Protein AF-A0A8S1BAS3-F1 (afdb_monomer_lite)

Organism: Arctia plantaginis (NCBI:txid874455)

Structure (mmCIF, N/CA/C/O backbone):
data_AF-A0A8S1BAS3-F1
#
_entry.id   AF-A0A8S1BAS3-F1
#
loop_
_atom_site.group_PDB
_atom_site.id
_atom_site.type_symbol
_atom_site.label_atom_id
_atom_site.label_alt_id
_atom_site.label_comp_id
_atom_site.label_asym_id
_atom_site.label_entity_id
_atom_site.label_seq_id
_atom_site.pdbx_PDB_ins_code
_atom_site.Cartn_x
_atom_site.Cartn_y
_atom_site.Cartn_z
_atom_site.occupancy
_atom_site.B_iso_or_equiv
_atom_site.auth_seq_id
_atom_site.auth_comp_id
_atom_site.auth_asym_id
_atom_site.auth_atom_id
_atom_site.pdbx_PDB_model_num
ATOM 1 N N . MET A 1 1 ? -12.031 7.663 -24.415 1.00 79.69 1 MET A N 1
ATOM 2 C CA . MET A 1 1 ? -10.592 7.772 -24.097 1.00 79.69 1 MET A CA 1
ATOM 3 C C . MET A 1 1 ? -9.984 8.842 -24.984 1.00 79.69 1 MET A C 1
ATOM 5 O O . MET A 1 1 ? -10.369 8.926 -26.148 1.00 79.69 1 MET A O 1
ATOM 9 N N . GLU A 1 2 ? -9.081 9.656 -24.447 1.00 88.62 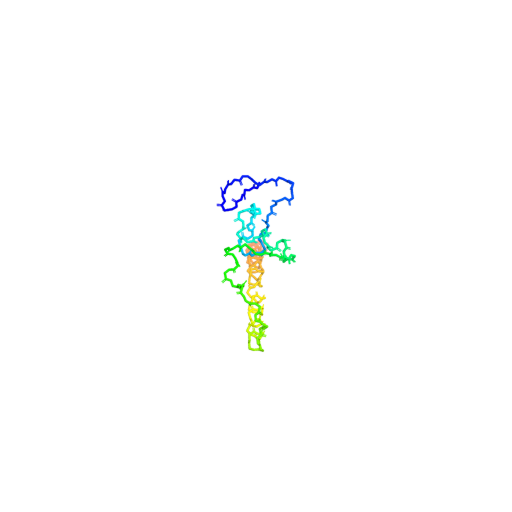2 GLU A N 1
ATOM 10 C CA . GLU A 1 2 ? -8.451 10.780 -25.150 1.00 88.62 2 GLU A CA 1
ATOM 11 C C . GLU A 1 2 ? -6.942 10.582 -25.234 1.00 88.62 2 GLU A C 1
ATOM 13 O O . GLU A 1 2 ? -6.332 9.993 -24.343 1.00 88.62 2 GLU A O 1
ATOM 18 N N . CYS A 1 3 ? -6.335 11.069 -26.315 1.00 90.19 3 CYS A N 1
ATOM 19 C CA . CYS A 1 3 ? -4.892 11.048 -26.463 1.00 90.19 3 CYS A CA 1
ATOM 20 C C . CYS A 1 3 ? -4.259 12.050 -25.499 1.00 90.19 3 CYS A C 1
ATOM 22 O O . CYS A 1 3 ? -4.535 13.246 -25.578 1.00 90.19 3 CYS A O 1
ATOM 24 N N . GLN A 1 4 ? -3.331 11.601 -24.656 1.00 88.94 4 GLN A N 1
ATOM 25 C CA . GLN A 1 4 ? -2.682 12.495 -23.697 1.00 88.94 4 GLN A CA 1
ATOM 26 C C . GLN A 1 4 ? -1.833 13.600 -24.349 1.00 88.94 4 GLN A C 1
ATOM 28 O O . GLN A 1 4 ? -1.701 14.663 -23.743 1.00 88.94 4 GLN A O 1
ATOM 33 N N . LYS A 1 5 ? -1.334 13.393 -25.580 1.00 88.31 5 LYS A N 1
ATOM 34 C CA . LYS A 1 5 ? -0.533 14.378 -26.330 1.00 88.31 5 LYS A CA 1
ATOM 35 C C . LYS A 1 5 ? -1.377 15.450 -27.020 1.00 88.31 5 LYS A C 1
ATOM 37 O O . LYS A 1 5 ? -1.127 16.630 -26.829 1.00 88.31 5 LYS A O 1
ATOM 42 N N . CYS A 1 6 ? -2.351 15.055 -27.843 1.00 90.69 6 CYS A N 1
ATOM 43 C CA . CYS A 1 6 ? -3.125 16.003 -28.658 1.00 90.69 6 CYS A CA 1
ATOM 44 C C . CYS A 1 6 ? -4.525 16.315 -28.109 1.00 90.69 6 CYS A C 1
ATOM 46 O O . CYS A 1 6 ? -5.244 17.099 -28.720 1.00 90.69 6 CYS A O 1
ATOM 48 N N . LYS A 1 7 ? -4.929 15.676 -27.001 1.00 91.00 7 LYS A N 1
ATOM 49 C CA . LYS A 1 7 ? -6.244 15.812 -26.345 1.00 91.00 7 LYS A CA 1
ATOM 50 C C . LYS A 1 7 ? -7.454 15.479 -27.235 1.00 91.00 7 LYS A C 1
ATOM 52 O O . LYS A 1 7 ? -8.587 15.757 -26.872 1.00 91.00 7 LYS A O 1
ATOM 57 N N . LYS A 1 8 ? -7.240 14.840 -28.393 1.00 89.75 8 LYS A N 1
ATOM 58 C CA . LYS A 1 8 ? -8.314 14.358 -29.282 1.00 89.75 8 LYS A CA 1
ATOM 59 C C . LYS A 1 8 ? -8.755 12.944 -28.905 1.00 89.75 8 LYS A C 1
ATOM 61 O O . LYS A 1 8 ? -7.969 12.153 -28.378 1.00 89.75 8 LYS A O 1
ATOM 66 N N . THR A 1 9 ? -9.995 12.596 -29.236 1.00 88.75 9 THR A N 1
ATOM 67 C CA . THR A 1 9 ? -10.582 11.277 -28.964 1.00 88.75 9 THR A CA 1
ATOM 68 C C . THR A 1 9 ? -9.802 10.141 -29.643 1.00 88.75 9 THR A C 1
ATOM 70 O O . THR A 1 9 ? -9.408 10.232 -30.809 1.00 88.75 9 THR A O 1
ATOM 73 N N . LEU A 1 10 ? -9.581 9.047 -28.912 1.00 85.94 10 LEU A N 1
ATOM 74 C CA . LEU A 1 10 ? -8.984 7.812 -29.424 1.00 85.94 10 LEU A CA 1
ATOM 75 C C . LEU A 1 10 ? -10.057 6.916 -30.055 1.00 85.94 10 LEU A C 1
ATOM 77 O O . LEU A 1 10 ? -11.170 6.800 -29.538 1.00 85.94 10 LEU A O 1
ATOM 81 N N . SER A 1 11 ? -9.709 6.245 -31.156 1.00 80.38 11 SER A N 1
ATOM 82 C CA . SER A 1 11 ? -10.595 5.270 -31.798 1.00 80.38 11 SER A CA 1
ATOM 83 C C . SER A 1 11 ? -10.860 4.076 -30.874 1.00 80.38 11 SER A C 1
ATOM 85 O O . SER A 1 11 ? -9.933 3.532 -30.269 1.00 80.38 11 SER A O 1
ATOM 87 N N . LYS A 1 12 ? -12.125 3.637 -30.799 1.00 66.44 12 LYS A N 1
ATOM 88 C CA . LYS A 1 12 ? -12.556 2.479 -29.992 1.00 66.44 12 LYS A CA 1
ATOM 89 C C . LYS A 1 12 ? -12.026 1.137 -30.525 1.00 66.44 12 LYS A C 1
ATOM 91 O O . LYS A 1 12 ? -11.980 0.171 -29.774 1.00 66.44 12 LYS A O 1
ATOM 96 N N . LYS A 1 13 ? -11.613 1.060 -31.797 1.00 60.72 13 LYS A N 1
ATOM 97 C CA . LYS A 1 13 ? -11.099 -0.167 -32.432 1.00 60.72 13 LYS A CA 1
ATOM 98 C C . LYS A 1 13 ? -9.563 -0.189 -32.427 1.00 60.72 13 LYS A C 1
ATOM 100 O O . LYS A 1 13 ? -8.949 0.240 -33.394 1.00 60.72 13 LYS A O 1
ATOM 105 N N . GLY A 1 14 ? -8.955 -0.653 -31.331 1.00 61.38 14 GLY A N 1
ATOM 106 C CA . GLY A 1 14 ? -7.606 -1.262 -31.271 1.00 61.38 14 GLY A CA 1
ATOM 107 C C . GLY A 1 14 ? -6.365 -0.473 -31.738 1.00 61.38 14 GLY A C 1
ATOM 108 O O . GLY A 1 14 ? -5.256 -0.992 -31.664 1.00 61.38 14 GLY A O 1
ATOM 109 N N . SER A 1 15 ? -6.493 0.763 -32.217 1.00 72.38 15 SER A N 1
ATOM 110 C CA . SER A 1 15 ? -5.404 1.500 -32.876 1.00 72.38 15 SER A CA 1
ATOM 111 C C . SER A 1 15 ? -4.820 2.624 -32.010 1.00 72.38 15 SER A C 1
ATOM 113 O O . SER A 1 15 ? -4.550 3.721 -32.508 1.00 72.38 15 SER A O 1
ATOM 115 N N . HIS A 1 16 ? -4.668 2.398 -30.707 1.00 86.25 16 HIS A N 1
ATOM 116 C CA . HIS A 1 16 ? -4.021 3.343 -29.795 1.00 86.25 16 HIS A CA 1
ATOM 117 C C . HIS A 1 16 ? -2.838 2.677 -29.091 1.00 86.25 16 HIS A C 1
ATOM 119 O O . HIS A 1 16 ? -2.823 1.467 -28.889 1.00 86.25 16 HIS A O 1
ATOM 125 N N . PHE A 1 17 ? -1.816 3.475 -28.809 1.00 89.38 17 PHE A N 1
ATOM 126 C CA . PHE A 1 17 ? -0.635 3.075 -28.064 1.00 89.38 17 PHE A CA 1
ATOM 127 C C . PHE A 1 17 ? -0.890 3.302 -26.575 1.00 89.38 17 PHE A C 1
ATOM 129 O O . PHE A 1 17 ? -1.360 4.377 -26.198 1.00 89.38 17 PHE A O 1
ATOM 136 N N . MET A 1 18 ? -0.576 2.304 -25.754 1.00 89.38 18 MET A N 1
ATOM 137 C CA . MET A 1 18 ? -0.679 2.375 -24.299 1.00 89.38 18 MET A CA 1
ATOM 138 C C . MET A 1 18 ? 0.728 2.329 -23.718 1.00 89.38 18 MET A C 1
ATOM 140 O O . MET A 1 18 ? 1.421 1.326 -23.868 1.00 89.38 18 MET A O 1
ATOM 144 N N . CYS A 1 19 ? 1.146 3.415 -23.073 1.00 89.06 19 CYS A N 1
ATOM 145 C CA . CYS A 1 19 ? 2.424 3.457 -22.376 1.00 89.06 19 CYS A CA 1
ATOM 146 C C . CYS A 1 19 ? 2.350 2.586 -21.118 1.00 89.06 19 CYS A C 1
ATOM 148 O O . CYS A 1 19 ? 1.433 2.754 -20.318 1.00 89.06 19 CYS A O 1
ATOM 150 N N . GLN A 1 20 ? 3.324 1.700 -20.921 1.00 86.00 20 GLN A N 1
ATOM 151 C CA . GLN A 1 20 ? 3.461 0.892 -19.701 1.00 86.00 20 GLN A CA 1
ATOM 152 C C . GLN A 1 20 ? 4.313 1.576 -18.617 1.00 86.00 20 GLN A C 1
ATOM 154 O O . GLN A 1 20 ? 4.543 1.008 -17.554 1.00 86.00 20 GLN A O 1
ATOM 159 N N . GLY A 1 21 ? 4.779 2.801 -18.876 1.00 82.81 21 GLY A N 1
ATOM 160 C CA . GLY A 1 21 ? 5.539 3.609 -17.924 1.00 82.81 21 GLY A CA 1
ATOM 161 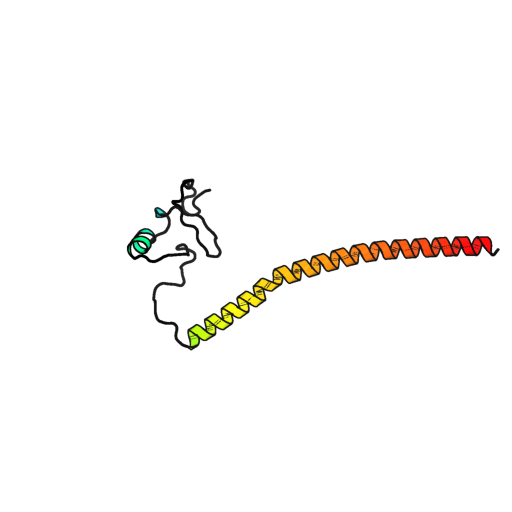C C . GLY A 1 21 ? 4.649 4.308 -16.895 1.00 82.81 21 GLY A C 1
ATOM 162 O O . GLY A 1 21 ? 3.429 4.143 -16.870 1.00 82.81 21 GLY A O 1
ATOM 163 N N . GLN A 1 22 ? 5.257 5.163 -16.072 1.00 80.94 22 GLN A N 1
ATOM 164 C CA . GLN A 1 22 ? 4.573 5.858 -14.972 1.00 80.94 22 GLN A CA 1
ATOM 165 C C . GLN A 1 22 ? 3.385 6.722 -15.426 1.00 80.94 22 GLN A C 1
ATOM 167 O O . GLN A 1 22 ? 2.432 6.893 -14.671 1.00 80.94 22 GLN A O 1
ATOM 172 N N . CYS A 1 23 ? 3.398 7.238 -16.662 1.00 84.81 23 CYS A N 1
ATOM 173 C CA . CYS A 1 23 ? 2.282 8.041 -17.167 1.00 84.81 23 CYS A CA 1
ATOM 174 C C . CYS A 1 23 ? 1.030 7.218 -17.511 1.00 84.81 23 CYS A C 1
ATOM 176 O O . CYS A 1 23 ? -0.042 7.808 -17.655 1.00 84.81 23 CYS A O 1
ATOM 178 N N . GLN A 1 24 ? 1.173 5.894 -17.705 1.00 86.69 24 GLN A N 1
ATOM 179 C CA . GLN A 1 24 ? 0.128 4.960 -18.161 1.00 86.69 24 GLN A CA 1
ATOM 180 C C . GLN A 1 24 ? -0.745 5.506 -19.309 1.00 86.69 24 GLN A C 1
ATOM 182 O O . GLN A 1 24 ? -1.936 5.216 -19.435 1.00 86.69 24 GLN A O 1
ATOM 187 N N . GLY A 1 25 ? -0.153 6.377 -20.130 1.00 88.56 25 GLY A N 1
ATOM 188 C CA . GLY A 1 25 ? -0.884 7.233 -21.044 1.00 88.56 25 GLY A CA 1
ATOM 189 C C . GLY A 1 25 ? -1.367 6.508 -22.291 1.00 88.56 25 GLY A C 1
ATOM 190 O O . GLY A 1 25 ? -0.668 5.660 -22.848 1.00 88.56 25 GLY A O 1
ATOM 191 N N . ALA A 1 26 ? -2.541 6.912 -22.773 1.00 91.06 26 ALA A N 1
ATOM 192 C CA . ALA A 1 26 ? -3.091 6.471 -24.047 1.00 91.06 26 ALA A CA 1
ATOM 193 C C . ALA A 1 26 ? -2.798 7.509 -25.144 1.00 91.06 26 ALA A C 1
ATOM 195 O O . ALA A 1 26 ? -3.052 8.707 -24.976 1.00 91.06 26 ALA A O 1
ATOM 196 N N . PHE A 1 27 ? -2.280 7.063 -26.289 1.00 91.31 27 PHE A N 1
ATOM 197 C CA . PHE A 1 27 ? -1.851 7.932 -27.387 1.00 91.31 27 PHE A CA 1
ATOM 198 C C . PHE A 1 27 ? -2.323 7.414 -28.747 1.00 91.31 27 PHE A C 1
ATOM 200 O O . PHE A 1 27 ? -2.444 6.208 -28.962 1.00 91.31 27 PHE A O 1
ATOM 207 N N . HIS A 1 28 ? -2.557 8.305 -29.717 1.00 90.50 28 HIS A N 1
ATOM 208 C CA . HIS A 1 28 ? -2.618 7.857 -31.112 1.00 90.50 28 HIS A CA 1
ATOM 209 C C . HIS A 1 28 ? -1.244 7.325 -31.513 1.00 90.50 28 HIS A C 1
ATOM 211 O O . HIS A 1 28 ? -0.227 7.885 -31.105 1.00 90.50 28 HIS A O 1
ATOM 217 N N . ARG A 1 29 ? -1.193 6.299 -32.366 1.00 88.06 29 ARG A N 1
ATOM 218 C CA . ARG A 1 29 ? 0.095 5.774 -32.850 1.00 88.06 29 ARG A CA 1
ATOM 219 C C . ARG A 1 29 ? 0.934 6.846 -33.555 1.00 88.06 29 ARG A C 1
ATOM 221 O O . ARG A 1 29 ? 2.136 6.909 -33.355 1.00 88.06 29 ARG A O 1
ATOM 228 N N . SER A 1 30 ? 0.285 7.747 -34.294 1.00 86.81 30 SER A N 1
ATOM 229 C CA . SER A 1 30 ? 0.919 8.911 -34.930 1.00 86.81 30 SER A CA 1
ATOM 230 C C . SER A 1 30 ? 1.372 9.993 -33.944 1.00 86.81 30 SER A C 1
ATOM 232 O O . SER A 1 30 ? 2.195 10.837 -34.285 1.00 86.81 30 SER A O 1
ATOM 234 N N . CYS A 1 31 ? 0.840 9.998 -32.720 1.00 88.94 31 CYS A N 1
ATOM 235 C CA . CYS A 1 31 ? 1.249 10.937 -31.683 1.00 88.94 31 CYS A CA 1
ATOM 236 C C . CYS A 1 31 ? 2.545 10.505 -30.981 1.00 88.94 31 CYS A C 1
ATOM 238 O O . CYS A 1 31 ? 3.193 11.357 -30.372 1.00 88.94 31 CYS A O 1
ATOM 240 N N . VAL A 1 32 ? 2.953 9.241 -31.095 1.00 87.69 32 VAL A N 1
ATOM 241 C CA . VAL A 1 32 ? 4.208 8.716 -30.538 1.00 87.69 32 VAL A CA 1
ATOM 242 C C . VAL A 1 32 ? 5.281 8.788 -31.625 1.00 87.69 32 VAL A C 1
ATOM 244 O O . VAL A 1 32 ? 5.156 8.169 -32.682 1.00 87.69 32 VAL A O 1
ATOM 247 N N . ARG A 1 33 ? 6.316 9.609 -31.416 1.00 88.12 33 ARG A N 1
ATOM 248 C CA . ARG A 1 33 ? 7.352 9.855 -32.433 1.00 88.12 33 ARG A CA 1
ATOM 249 C C . ARG A 1 33 ? 8.249 8.623 -32.528 1.00 88.12 33 ARG A C 1
ATOM 251 O O . ARG A 1 33 ? 8.793 8.201 -31.519 1.00 88.12 33 ARG A O 1
ATOM 258 N N . GLY A 1 34 ? 8.429 8.087 -33.733 1.00 84.88 34 GLY A N 1
ATOM 259 C CA . GLY A 1 34 ? 9.259 6.901 -33.979 1.00 84.88 34 GLY A CA 1
ATOM 260 C C . GLY A 1 34 ? 8.485 5.581 -33.961 1.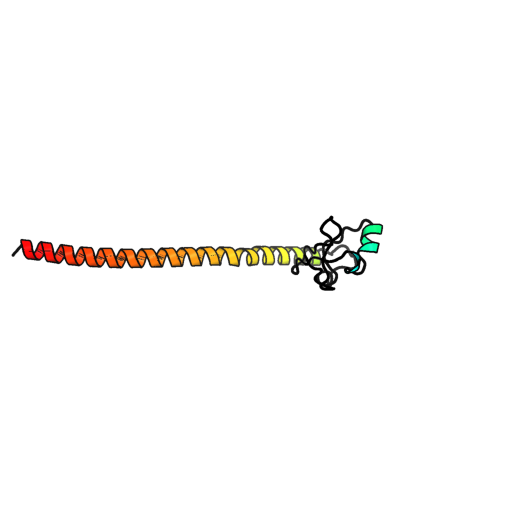00 84.88 34 GLY A C 1
ATOM 261 O O . GLY A 1 34 ? 8.894 4.655 -34.643 1.00 84.88 34 GLY A O 1
ATOM 262 N N . LEU A 1 35 ? 7.295 5.530 -33.346 1.00 86.12 35 LEU A N 1
ATOM 263 C CA . LEU A 1 35 ? 6.523 4.286 -33.197 1.00 86.12 35 LEU A CA 1
ATOM 264 C C . LEU A 1 35 ? 6.213 3.584 -34.528 1.00 86.12 35 LEU A C 1
ATOM 266 O O . LEU A 1 35 ? 6.210 2.364 -34.609 1.00 86.12 35 LEU A O 1
ATOM 270 N N . ALA A 1 36 ? 5.960 4.341 -35.597 1.00 84.88 36 ALA A N 1
ATOM 271 C CA . ALA A 1 36 ? 5.725 3.757 -36.917 1.00 84.88 36 ALA A CA 1
ATOM 272 C C . ALA A 1 36 ? 6.984 3.117 -37.533 1.00 84.88 36 ALA A C 1
ATOM 274 O O . ALA A 1 36 ? 6.853 2.199 -38.338 1.00 84.88 36 ALA A O 1
ATOM 275 N N . ALA A 1 37 ? 8.176 3.614 -37.194 1.00 85.50 37 ALA A N 1
ATOM 276 C CA . ALA A 1 37 ? 9.440 3.006 -37.595 1.00 85.50 37 ALA A CA 1
ATOM 277 C C . ALA A 1 37 ? 9.717 1.757 -36.749 1.00 85.50 37 ALA A C 1
ATOM 279 O O . ALA A 1 37 ? 10.021 0.718 -37.323 1.00 85.50 37 ALA A O 1
ATOM 280 N N . ASP A 1 38 ? 9.474 1.821 -35.437 1.00 84.06 38 ASP A N 1
ATOM 281 C CA . ASP A 1 38 ? 9.618 0.674 -34.527 1.00 84.06 38 ASP A CA 1
ATOM 282 C C . ASP A 1 38 ? 8.741 -0.499 -34.975 1.00 84.06 38 ASP A C 1
ATOM 284 O O . ASP A 1 38 ? 9.220 -1.611 -35.151 1.00 84.06 38 ASP A O 1
ATOM 288 N N . MET A 1 39 ? 7.473 -0.227 -35.301 1.00 82.12 39 MET A N 1
ATOM 289 C CA . MET A 1 39 ? 6.553 -1.237 -35.829 1.00 82.12 39 MET A CA 1
ATOM 290 C C . MET A 1 39 ? 6.999 -1.847 -37.167 1.00 82.12 39 MET A C 1
ATOM 292 O O . MET A 1 39 ? 6.629 -2.977 -37.468 1.00 82.12 39 MET A O 1
ATOM 296 N N . LYS A 1 40 ? 7.739 -1.104 -37.999 1.00 85.56 40 LYS A N 1
ATOM 297 C CA . LYS A 1 40 ? 8.301 -1.622 -39.259 1.00 85.56 40 LYS A CA 1
ATOM 298 C C . LYS A 1 40 ? 9.578 -2.427 -39.035 1.00 85.56 40 LYS A C 1
ATOM 300 O O . LYS A 1 40 ? 9.875 -3.300 -39.840 1.00 85.56 40 LYS A O 1
ATOM 305 N N . ALA A 1 41 ? 10.314 -2.114 -37.974 1.00 84.06 41 ALA A N 1
ATOM 306 C CA . ALA A 1 41 ? 11.520 -2.812 -37.548 1.00 84.06 41 ALA A CA 1
ATOM 307 C C . ALA A 1 41 ? 11.227 -3.992 -36.598 1.00 84.06 41 ALA A C 1
ATOM 309 O O . ALA A 1 41 ? 12.160 -4.568 -36.055 1.00 84.06 41 ALA A O 1
ATOM 310 N N . ASP A 1 42 ? 9.9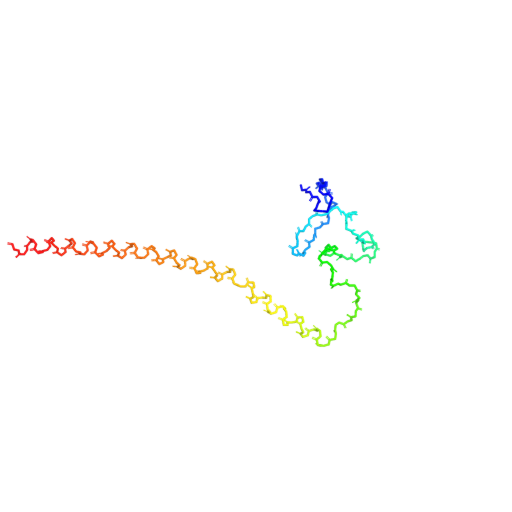48 -4.330 -36.387 1.00 80.50 42 ASP A N 1
ATOM 311 C CA . ASP A 1 42 ? 9.474 -5.341 -35.426 1.00 80.50 42 ASP A CA 1
ATOM 312 C C . ASP A 1 42 ? 9.928 -5.089 -33.971 1.00 80.50 42 ASP A C 1
ATOM 314 O O . ASP A 1 42 ? 10.018 -5.988 -33.138 1.00 80.50 42 ASP A O 1
ATOM 318 N N . ILE A 1 43 ? 10.194 -3.822 -33.642 1.00 81.06 43 ILE A N 1
ATOM 319 C CA . ILE A 1 43 ? 10.543 -3.371 -32.298 1.00 81.06 43 ILE A CA 1
ATOM 320 C C . ILE A 1 43 ? 9.247 -3.083 -31.543 1.00 81.06 43 ILE A C 1
ATOM 322 O O . ILE A 1 43 ? 8.502 -2.145 -31.849 1.00 81.06 43 ILE A O 1
ATOM 326 N N . ASN A 1 44 ? 8.977 -3.880 -30.511 1.00 80.88 44 ASN A N 1
ATOM 327 C CA . ASN A 1 44 ? 7.800 -3.698 -29.673 1.00 80.88 44 ASN A CA 1
ATOM 328 C C . ASN A 1 44 ? 8.063 -2.658 -28.573 1.00 80.88 44 ASN A C 1
ATOM 330 O O . ASN A 1 44 ? 8.367 -2.989 -27.427 1.00 80.88 44 ASN A O 1
ATOM 334 N N . ARG A 1 45 ? 7.953 -1.377 -28.935 1.00 84.56 45 ARG A N 1
ATOM 335 C CA . ARG A 1 45 ? 8.043 -0.255 -27.994 1.00 84.56 45 ARG A CA 1
ATOM 336 C C . ARG A 1 45 ? 6.917 -0.338 -26.956 1.00 84.56 45 ARG A C 1
ATOM 338 O O . ARG A 1 45 ? 5.745 -0.399 -27.315 1.00 84.56 45 ARG A O 1
ATOM 345 N N . ILE A 1 46 ? 7.268 -0.287 -25.671 1.00 86.94 46 ILE A N 1
ATOM 346 C CA . ILE A 1 46 ? 6.313 -0.347 -24.544 1.00 86.94 46 ILE A CA 1
ATOM 347 C C . ILE A 1 46 ? 6.174 0.984 -23.785 1.00 86.94 46 ILE A C 1
ATOM 349 O O . ILE A 1 46 ? 5.214 1.176 -23.035 1.00 86.94 46 ILE A O 1
ATOM 353 N N . TYR A 1 47 ? 7.078 1.938 -24.019 1.00 88.62 47 TYR A N 1
ATOM 354 C CA . TYR A 1 47 ? 7.090 3.253 -23.374 1.00 88.62 47 TYR A CA 1
ATOM 355 C C . TYR A 1 47 ? 6.847 4.379 -24.392 1.00 88.62 47 TYR A C 1
ATOM 357 O O . TYR A 1 47 ? 7.177 4.258 -25.569 1.00 88.62 47 TYR A O 1
ATOM 365 N N . CYS A 1 48 ? 6.198 5.470 -23.970 1.00 87.00 48 CYS A N 1
ATOM 366 C CA . CYS A 1 48 ? 6.029 6.654 -24.817 1.00 87.00 48 CYS A CA 1
ATOM 367 C C . CYS A 1 48 ? 7.291 7.519 -24.786 1.00 87.00 48 CYS A C 1
ATOM 369 O O . CYS A 1 48 ? 8.066 7.427 -23.847 1.00 87.00 48 CYS A O 1
ATOM 371 N N . ASN A 1 49 ? 7.426 8.456 -25.725 1.00 83.56 49 ASN A N 1
ATOM 372 C CA . ASN A 1 49 ? 8.584 9.355 -25.809 1.00 83.56 49 ASN A CA 1
ATOM 373 C C . ASN A 1 49 ? 8.918 10.124 -24.517 1.00 83.56 49 ASN A C 1
ATOM 375 O O . ASN A 1 49 ? 10.056 10.522 -24.343 1.00 83.56 49 ASN A O 1
ATOM 379 N N . ASN A 1 50 ? 7.937 10.364 -23.642 1.00 81.38 50 ASN A N 1
ATOM 380 C CA . ASN A 1 50 ? 8.151 11.054 -22.365 1.00 81.38 50 ASN A CA 1
ATOM 381 C C . ASN A 1 50 ? 8.546 10.099 -21.224 1.00 81.38 50 ASN A C 1
ATOM 383 O O . ASN A 1 50 ? 8.931 10.544 -20.154 1.00 81.38 50 ASN A O 1
ATOM 387 N N . CYS A 1 51 ? 8.360 8.794 -21.414 1.00 78.50 51 CYS A N 1
ATOM 388 C CA . CYS A 1 51 ? 8.825 7.744 -20.508 1.00 78.50 51 CYS A CA 1
ATOM 389 C C . CYS A 1 51 ? 10.040 6.995 -21.076 1.00 78.50 51 CYS A C 1
ATOM 391 O O . CYS A 1 51 ? 10.511 6.063 -20.443 1.00 78.50 51 CYS A O 1
ATOM 393 N N . GLU A 1 52 ? 10.493 7.363 -22.274 1.00 68.25 52 GLU A N 1
ATOM 394 C CA . GLU A 1 52 ? 11.589 6.734 -23.014 1.00 68.25 52 GLU A CA 1
ATOM 395 C C . GLU A 1 52 ? 12.906 7.497 -22.936 1.00 68.25 52 GLU A C 1
ATOM 397 O O . GLU A 1 52 ? 13.855 7.115 -23.612 1.00 68.25 52 GLU A O 1
ATOM 402 N N . GLU A 1 53 ? 12.999 8.563 -22.142 1.00 52.38 53 GLU A N 1
ATOM 403 C CA . GLU A 1 53 ? 14.228 9.365 -22.031 1.00 52.38 53 GLU A CA 1
ATOM 404 C C . GLU A 1 53 ? 15.430 8.615 -21.403 1.00 52.38 53 GLU A C 1
ATOM 406 O O . GLU A 1 53 ? 16.432 9.237 -21.081 1.00 52.38 53 GLU A O 1
ATOM 411 N N . GLU A 1 54 ? 15.386 7.281 -21.313 1.00 45.75 54 GLU A N 1
ATOM 412 C CA . GLU A 1 54 ? 16.479 6.411 -20.851 1.00 45.75 54 GLU A CA 1
ATOM 413 C C . GLU A 1 54 ? 16.675 5.162 -21.739 1.00 45.75 54 GLU A C 1
ATOM 415 O O . GLU A 1 54 ? 16.837 4.054 -21.234 1.00 45.75 54 GLU A O 1
ATOM 420 N N . GLY A 1 55 ? 16.622 5.263 -23.071 1.00 47.16 55 GLY A N 1
ATOM 421 C CA . GLY A 1 55 ? 16.858 4.048 -23.862 1.00 47.16 55 GLY A CA 1
ATOM 422 C C . GLY A 1 55 ? 16.979 4.219 -25.361 1.00 47.16 55 GLY A C 1
ATOM 423 O O . GLY A 1 55 ? 16.086 3.816 -26.106 1.00 47.16 55 GLY A O 1
ATOM 424 N N . SER A 1 56 ? 18.112 4.738 -25.823 1.00 47.81 56 SER A N 1
ATOM 425 C CA . SER A 1 56 ? 18.562 4.441 -27.181 1.00 47.81 56 SER A CA 1
ATOM 426 C C . SER A 1 56 ? 20.082 4.416 -27.261 1.00 47.81 56 SER A C 1
ATOM 428 O O . SER A 1 56 ? 20.680 5.372 -27.730 1.00 47.81 56 SER A O 1
ATOM 430 N N . GLU A 1 57 ? 20.663 3.313 -26.804 1.00 43.69 57 GLU A N 1
ATOM 431 C CA . GLU A 1 57 ? 21.820 2.632 -27.392 1.00 43.69 57 GLU A CA 1
ATOM 432 C C . GLU A 1 57 ? 21.881 1.261 -26.708 1.00 43.69 57 GLU A C 1
ATOM 434 O O . GLU A 1 57 ? 21.919 1.168 -25.486 1.00 43.69 57 GLU A O 1
ATOM 439 N N . VAL A 1 58 ? 21.740 0.181 -27.482 1.00 48.75 58 VAL A N 1
ATOM 440 C CA . VAL A 1 58 ? 21.926 -1.178 -26.958 1.00 48.75 58 VAL A CA 1
ATOM 441 C C . VAL A 1 58 ? 23.432 -1.400 -26.884 1.00 48.75 58 VAL A C 1
ATOM 443 O O . VAL A 1 58 ? 24.015 -2.015 -27.773 1.00 48.75 58 VAL A O 1
ATOM 446 N N . GLU A 1 59 ? 24.062 -0.832 -25.863 1.00 52.94 59 GLU A N 1
ATOM 447 C CA . GLU A 1 59 ? 25.274 -1.411 -25.299 1.00 52.94 59 GLU A CA 1
ATOM 448 C C . GLU A 1 59 ? 24.803 -2.510 -24.341 1.00 52.94 59 GLU A C 1
ATOM 450 O O . GLU A 1 59 ? 23.843 -2.322 -23.588 1.00 52.94 59 GLU A O 1
ATOM 455 N N . GLU A 1 60 ? 25.370 -3.715 -24.444 1.00 57.81 60 GLU A N 1
ATOM 456 C CA . GLU A 1 60 ? 25.105 -4.726 -23.422 1.00 57.81 60 GLU A CA 1
ATOM 457 C C . GLU A 1 60 ? 25.545 -4.136 -22.076 1.00 57.81 60 GLU A C 1
ATOM 459 O O . GLU A 1 60 ? 26.701 -3.720 -21.977 1.00 57.81 60 GLU A O 1
ATOM 464 N N . PRO A 1 61 ? 24.654 -4.064 -21.069 1.00 53.72 61 PRO A N 1
ATOM 465 C CA . PRO A 1 61 ? 25.003 -3.465 -19.794 1.00 53.72 61 PRO A CA 1
ATOM 466 C C . PRO A 1 61 ? 26.157 -4.263 -19.201 1.00 53.72 61 PRO A C 1
ATOM 468 O O . PRO A 1 61 ? 26.053 -5.495 -19.071 1.00 53.72 61 PRO A O 1
ATOM 471 N N . ASP A 1 62 ? 27.245 -3.569 -18.871 1.00 71.88 62 ASP A N 1
ATOM 472 C CA . ASP A 1 62 ? 28.391 -4.200 -18.231 1.00 71.88 62 ASP A CA 1
ATOM 473 C C . ASP A 1 62 ? 27.993 -4.782 -16.856 1.00 71.88 62 ASP A C 1
ATOM 475 O O . ASP A 1 62 ? 26.870 -4.605 -16.360 1.00 71.88 62 ASP A O 1
ATOM 479 N N . GLU A 1 63 ? 28.889 -5.552 -16.241 1.00 74.25 63 GLU A N 1
ATOM 480 C CA . GLU A 1 63 ? 28.601 -6.221 -14.968 1.00 74.25 63 GLU A CA 1
ATOM 481 C C . GLU A 1 63 ? 28.215 -5.241 -13.838 1.00 74.25 63 GLU A C 1
ATOM 483 O O . GLU A 1 63 ? 27.365 -5.587 -13.009 1.00 74.25 63 GLU A O 1
ATOM 488 N N . GLU A 1 64 ? 28.755 -4.016 -13.834 1.00 81.06 64 GLU A N 1
ATOM 489 C CA . GLU A 1 64 ? 28.427 -2.963 -12.864 1.00 81.06 64 GLU A CA 1
ATOM 490 C C . GLU A 1 64 ? 27.025 -2.395 -13.119 1.00 81.06 64 GLU A C 1
ATOM 492 O O . GLU A 1 64 ? 26.237 -2.214 -12.183 1.00 81.06 64 GLU A O 1
ATOM 497 N N . GLU A 1 65 ? 26.650 -2.182 -14.382 1.00 79.38 65 GLU A N 1
ATOM 498 C CA . GLU A 1 65 ? 25.311 -1.706 -14.739 1.00 79.38 65 GLU A CA 1
ATOM 499 C C . GLU A 1 65 ? 24.228 -2.750 -14.409 1.00 79.38 65 GLU A C 1
ATOM 501 O O . GLU A 1 65 ? 23.153 -2.425 -13.888 1.00 79.38 65 GLU A O 1
ATOM 506 N N . GLN A 1 66 ? 24.524 -4.039 -14.601 1.00 80.00 66 GLN A N 1
ATOM 507 C CA . GLN A 1 66 ? 23.632 -5.121 -14.177 1.00 80.00 66 GLN A CA 1
ATOM 508 C C . GLN A 1 66 ? 23.473 -5.200 -12.654 1.00 80.00 66 GLN A C 1
ATOM 510 O O . GLN A 1 66 ? 22.384 -5.528 -12.163 1.00 80.00 66 GLN A O 1
ATOM 515 N N . GLU A 1 67 ? 24.531 -4.925 -11.891 1.00 87.19 67 GLU A N 1
ATOM 516 C CA . GLU A 1 67 ? 24.473 -4.866 -10.431 1.00 87.19 67 GLU A CA 1
ATOM 517 C C . GLU A 1 67 ? 23.633 -3.674 -9.953 1.00 87.19 67 GLU A C 1
ATOM 519 O O . GLU A 1 67 ? 22.730 -3.846 -9.124 1.00 87.19 67 GLU A O 1
ATOM 524 N N . LEU A 1 68 ? 23.822 -2.496 -10.552 1.00 88.62 68 LEU A N 1
ATOM 525 C CA . LEU A 1 68 ? 23.008 -1.310 -10.280 1.00 88.62 68 LEU A CA 1
ATOM 526 C C . LEU A 1 68 ? 21.523 -1.561 -10.574 1.00 88.62 68 LEU A C 1
ATOM 528 O O . LEU A 1 68 ? 20.663 -1.249 -9.744 1.00 88.62 68 LEU A O 1
ATOM 532 N N . LEU A 1 69 ? 21.196 -2.212 -11.693 1.00 86.38 69 LEU A N 1
ATOM 533 C CA . LEU A 1 69 ? 19.818 -2.581 -12.030 1.00 86.38 69 LEU A CA 1
ATOM 534 C C . LEU A 1 69 ? 19.197 -3.560 -11.022 1.00 86.38 69 LEU A C 1
ATOM 536 O O . LEU A 1 69 ? 17.998 -3.468 -10.731 1.00 86.38 69 LEU A O 1
ATOM 540 N N . LYS A 1 70 ? 19.978 -4.493 -10.461 1.00 86.38 70 LYS A N 1
ATOM 541 C CA . LYS A 1 70 ? 19.505 -5.384 -9.384 1.00 86.38 70 LYS A CA 1
ATOM 542 C C . LYS A 1 70 ? 19.202 -4.593 -8.114 1.00 86.38 70 LYS A C 1
ATOM 544 O O . LYS A 1 70 ? 18.124 -4.767 -7.544 1.00 86.38 70 LYS A O 1
ATOM 549 N N . ILE A 1 71 ? 20.091 -3.681 -7.719 1.00 92.38 71 ILE A N 1
ATOM 550 C CA . ILE A 1 71 ? 19.896 -2.814 -6.549 1.00 92.38 71 ILE A CA 1
ATOM 551 C C . ILE A 1 71 ? 18.634 -1.961 -6.720 1.00 92.38 71 ILE A C 1
ATOM 553 O O . ILE A 1 71 ? 17.805 -1.892 -5.811 1.00 92.38 71 ILE A O 1
ATOM 557 N N . LEU A 1 72 ? 18.434 -1.363 -7.896 1.00 91.56 72 LEU A N 1
ATOM 558 C CA . LEU A 1 72 ? 17.251 -0.553 -8.189 1.00 91.56 72 LEU A CA 1
ATOM 559 C C . LEU A 1 72 ? 15.957 -1.373 -8.130 1.00 91.56 72 LEU A C 1
ATOM 561 O O . LEU A 1 72 ? 14.977 -0.925 -7.528 1.00 91.56 72 LEU A O 1
ATOM 565 N N . LYS A 1 73 ? 15.951 -2.597 -8.673 1.00 89.25 73 LYS A N 1
ATOM 566 C CA . LYS A 1 73 ? 14.803 -3.515 -8.560 1.00 89.25 73 LYS A CA 1
ATOM 567 C C . LYS A 1 73 ? 14.498 -3.869 -7.109 1.00 89.25 73 LYS A C 1
ATOM 569 O O . LYS A 1 73 ? 13.329 -3.892 -6.717 1.00 89.25 73 LYS A O 1
ATOM 574 N N . ASP A 1 74 ? 15.524 -4.102 -6.300 1.00 92.38 74 ASP A N 1
ATOM 575 C CA . ASP A 1 74 ? 15.355 -4.403 -4.881 1.00 92.38 74 ASP A CA 1
ATOM 576 C C . ASP A 1 74 ? 14.822 -3.203 -4.093 1.00 92.38 74 ASP A C 1
ATOM 578 O O . ASP A 1 74 ? 13.926 -3.363 -3.256 1.00 92.38 74 ASP A O 1
ATOM 582 N N . ILE A 1 75 ? 15.304 -1.992 -4.386 1.00 93.69 75 ILE A N 1
ATOM 583 C CA . ILE A 1 75 ? 14.767 -0.749 -3.820 1.00 93.69 75 ILE A CA 1
ATOM 584 C C . ILE A 1 75 ? 13.299 -0.600 -4.211 1.00 93.69 75 ILE A C 1
ATOM 586 O O . ILE A 1 75 ? 12.450 -0.413 -3.338 1.00 93.69 75 ILE A O 1
ATOM 590 N N . GLN A 1 76 ? 12.971 -0.748 -5.495 1.00 89.19 76 GLN A N 1
ATOM 591 C CA . GLN A 1 76 ? 11.599 -0.636 -5.982 1.00 89.19 76 GLN A CA 1
ATOM 592 C C . GLN A 1 76 ? 10.679 -1.655 -5.301 1.00 89.19 76 GLN A C 1
ATOM 594 O O . GLN A 1 76 ? 9.591 -1.297 -4.846 1.00 89.19 76 GLN A O 1
ATOM 599 N N . LYS A 1 77 ? 11.125 -2.908 -5.156 1.00 89.00 77 LYS A N 1
ATOM 600 C CA . LYS A 1 77 ? 10.378 -3.957 -4.456 1.00 89.00 77 LYS A CA 1
ATOM 601 C C . LYS A 1 77 ? 10.119 -3.578 -2.998 1.00 89.00 77 LYS A C 1
ATOM 603 O O . LYS A 1 77 ? 8.980 -3.669 -2.541 1.00 89.00 77 LYS A O 1
ATOM 608 N N . LYS A 1 78 ? 11.133 -3.087 -2.279 1.00 92.62 78 LYS A N 1
ATOM 609 C CA . LYS A 1 78 ? 10.992 -2.638 -0.883 1.00 92.62 78 LYS A CA 1
ATOM 610 C C . LYS A 1 78 ? 10.047 -1.442 -0.766 1.00 92.62 78 LYS A C 1
ATOM 612 O O . LYS A 1 78 ? 9.123 -1.478 0.043 1.00 92.62 78 LYS A O 1
ATOM 617 N N . VAL A 1 79 ? 10.203 -0.425 -1.610 1.00 94.06 79 VAL A N 1
ATOM 618 C CA . VAL A 1 79 ? 9.351 0.776 -1.613 1.00 94.06 79 VAL A CA 1
ATOM 619 C C . VAL A 1 79 ? 7.901 0.428 -1.955 1.00 94.06 79 VAL A C 1
ATOM 621 O O . VAL A 1 79 ? 6.980 0.931 -1.312 1.00 94.06 79 VAL A O 1
ATOM 624 N N . SER A 1 80 ? 7.677 -0.503 -2.886 1.00 89.62 80 SER A N 1
ATOM 625 C CA . SER A 1 80 ? 6.331 -0.949 -3.272 1.00 89.62 80 SER A CA 1
ATOM 626 C C . SER A 1 80 ? 5.545 -1.613 -2.133 1.00 89.62 80 SER A C 1
ATOM 628 O O . SER A 1 80 ? 4.317 -1.665 -2.188 1.00 89.62 80 SER A O 1
ATOM 630 N N . SER A 1 81 ? 6.224 -2.070 -1.073 1.00 93.12 81 SER A N 1
ATOM 631 C CA . SER A 1 81 ? 5.576 -2.647 0.111 1.00 93.12 81 SER A CA 1
ATOM 632 C C . SER A 1 81 ? 5.020 -1.592 1.080 1.00 93.12 81 SER A C 1
ATOM 634 O O . SER A 1 81 ? 4.079 -1.877 1.824 1.00 93.12 81 SER A O 1
ATOM 636 N N . ILE A 1 82 ? 5.529 -0.353 1.037 1.00 94.75 82 ILE A N 1
ATOM 637 C CA . ILE A 1 82 ? 5.160 0.731 1.965 1.00 94.75 82 ILE A CA 1
ATOM 638 C C . ILE A 1 82 ? 3.647 1.025 1.959 1.00 94.75 82 ILE A C 1
ATOM 640 O O . ILE A 1 82 ? 3.061 1.103 3.043 1.00 94.75 82 ILE A O 1
ATOM 644 N N . PRO A 1 83 ? 2.955 1.134 0.804 1.00 94.69 83 PRO A N 1
ATOM 645 C CA . PRO A 1 83 ? 1.509 1.358 0.793 1.00 94.69 83 PRO A CA 1
ATOM 646 C C . PRO A 1 83 ? 0.715 0.232 1.467 1.00 94.69 83 PRO A C 1
ATOM 648 O O . PRO A 1 83 ? -0.308 0.495 2.096 1.00 94.69 83 PRO A O 1
ATOM 651 N N . SER A 1 84 ? 1.181 -1.017 1.356 1.00 93.25 84 SER A N 1
ATOM 652 C CA . SER A 1 84 ? 0.542 -2.159 2.020 1.00 93.25 84 SER A CA 1
ATOM 653 C C . SER A 1 84 ? 0.714 -2.084 3.534 1.00 93.25 84 SER A C 1
ATOM 655 O O . SER A 1 84 ? -0.243 -2.308 4.269 1.00 93.25 84 SER A O 1
ATOM 657 N N . ILE A 1 85 ? 1.914 -1.727 4.002 1.00 96.00 85 ILE A N 1
ATOM 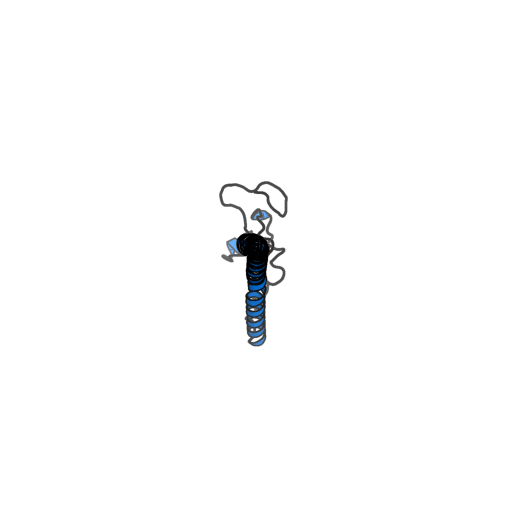658 C CA . ILE A 1 85 ? 2.192 -1.536 5.430 1.00 96.00 85 ILE A CA 1
ATOM 659 C C . ILE A 1 85 ? 1.306 -0.423 5.995 1.00 96.00 85 ILE A C 1
ATOM 661 O O . ILE A 1 85 ? 0.691 -0.604 7.042 1.00 96.00 85 ILE A O 1
ATOM 665 N N . ARG A 1 86 ? 1.161 0.693 5.271 1.00 96.69 86 ARG A N 1
ATOM 666 C CA . ARG A 1 86 ? 0.260 1.785 5.662 1.00 96.69 86 ARG A CA 1
ATOM 667 C C . ARG A 1 86 ? -1.185 1.307 5.838 1.00 96.69 86 ARG A C 1
ATOM 669 O O . ARG A 1 86 ? -1.781 1.588 6.868 1.00 96.69 86 ARG A O 1
ATOM 676 N N . LYS A 1 87 ? -1.719 0.521 4.896 1.00 95.62 87 LYS A N 1
ATOM 677 C CA . LYS A 1 87 ? -3.075 -0.049 5.019 1.00 95.62 87 LYS A CA 1
ATOM 678 C C . LYS A 1 87 ? -3.233 -0.931 6.260 1.00 95.62 87 LYS A C 1
ATOM 680 O O . LYS A 1 87 ? -4.279 -0.900 6.907 1.00 95.62 87 LYS A O 1
ATOM 685 N N . HIS A 1 88 ? -2.213 -1.721 6.598 1.00 97.25 88 HIS A N 1
ATOM 686 C CA . HIS A 1 88 ? -2.235 -2.523 7.822 1.00 97.25 88 HIS A CA 1
ATOM 687 C C . HIS A 1 88 ? -2.236 -1.640 9.075 1.00 97.25 88 HIS A C 1
ATOM 689 O O . HIS A 1 88 ? -2.998 -1.919 9.996 1.00 97.25 88 HIS A O 1
ATOM 695 N N . LEU A 1 89 ? -1.454 -0.557 9.097 1.00 97.94 89 LEU A N 1
ATOM 696 C CA . LEU A 1 89 ? -1.468 0.410 10.200 1.00 97.94 89 LEU A CA 1
ATOM 697 C C . LEU A 1 89 ? -2.839 1.076 10.358 1.00 97.94 89 LEU A C 1
ATOM 699 O O . LEU A 1 89 ? -3.355 1.123 11.472 1.00 97.94 89 LEU A O 1
ATOM 703 N N . ASP A 1 90 ? -3.466 1.495 9.256 1.00 97.44 90 ASP A N 1
ATOM 704 C CA . ASP A 1 90 ? -4.816 2.073 9.276 1.00 97.44 90 ASP A CA 1
ATOM 705 C C . ASP A 1 90 ? -5.839 1.074 9.859 1.00 97.44 90 ASP A C 1
ATOM 707 O O . ASP A 1 90 ? -6.695 1.433 10.668 1.00 97.44 90 ASP A O 1
ATOM 711 N N . THR A 1 91 ? -5.713 -0.209 9.504 1.00 97.88 91 THR A N 1
ATOM 712 C CA . THR A 1 91 ? -6.582 -1.286 10.014 1.00 97.88 91 THR A CA 1
ATOM 713 C C . THR A 1 91 ? -6.376 -1.528 11.513 1.00 97.88 91 THR A C 1
ATOM 715 O O . THR A 1 91 ? -7.342 -1.700 12.263 1.00 97.88 91 THR A O 1
ATOM 718 N N . ILE A 1 92 ? -5.120 -1.528 11.973 1.00 98.12 92 ILE A N 1
ATOM 719 C CA . ILE A 1 92 ? -4.781 -1.662 13.396 1.00 98.12 92 ILE A CA 1
ATOM 720 C C . ILE A 1 92 ? -5.346 -0.478 14.180 1.00 98.12 92 ILE A C 1
ATOM 722 O O . ILE A 1 92 ? -5.956 -0.680 15.226 1.00 98.12 92 ILE A O 1
ATOM 726 N N . GLN A 1 93 ? -5.202 0.742 13.661 1.00 98.12 93 GLN A N 1
ATOM 727 C CA . GLN A 1 93 ? -5.724 1.946 14.300 1.00 98.12 93 GLN A CA 1
ATOM 728 C C . GLN A 1 93 ? -7.248 1.888 14.462 1.00 98.12 93 GLN A C 1
ATOM 730 O O . GLN A 1 93 ? -7.761 2.166 15.544 1.00 98.12 93 GLN A O 1
ATOM 735 N N . GLN A 1 94 ? -7.974 1.473 13.420 1.00 97.62 94 GLN A N 1
ATOM 736 C CA . GLN A 1 94 ? -9.426 1.279 13.496 1.00 97.62 94 GLN A CA 1
ATOM 737 C C . GLN A 1 94 ? -9.805 0.216 14.532 1.00 97.62 94 GLN A C 1
ATOM 739 O O . GLN A 1 94 ? -10.706 0.428 15.341 1.00 97.62 94 GLN A O 1
ATOM 744 N N . SER A 1 95 ? -9.085 -0.908 14.544 1.00 97.88 95 SER A N 1
ATOM 745 C CA . SER A 1 95 ? -9.321 -1.989 15.507 1.00 97.88 95 SER A CA 1
ATOM 746 C C . SER A 1 95 ? -9.092 -1.526 16.949 1.00 97.88 95 SER A C 1
ATOM 748 O O . SER A 1 95 ? -9.873 -1.867 17.837 1.00 97.88 95 SER A O 1
ATOM 750 N N . LEU A 1 96 ? -8.053 -0.718 17.179 1.00 97.94 96 LEU A N 1
ATOM 751 C CA . LEU A 1 96 ? -7.736 -0.154 18.489 1.00 97.94 96 LEU A CA 1
ATOM 752 C C . LEU A 1 96 ? -8.814 0.831 18.957 1.00 97.94 96 LEU A C 1
ATOM 754 O O . LEU A 1 96 ? -9.210 0.773 20.115 1.00 97.94 96 LEU A O 1
ATOM 758 N N . SER A 1 97 ? -9.323 1.681 18.059 1.00 97.88 97 SER A N 1
ATOM 759 C CA . SER A 1 97 ? -10.429 2.599 18.365 1.00 97.88 97 SER A CA 1
ATOM 760 C C . SER A 1 97 ? -11.657 1.835 18.858 1.00 97.88 97 SER A C 1
ATOM 762 O O . SER A 1 97 ? -12.165 2.117 19.935 1.00 97.88 97 SER A O 1
ATOM 764 N N . VAL A 1 98 ? -12.075 0.799 18.123 1.00 97.69 98 VAL A N 1
ATOM 765 C CA . VAL A 1 98 ? -13.232 -0.030 18.503 1.00 97.69 98 VAL A CA 1
ATOM 766 C C . VAL A 1 98 ? -13.001 -0.745 19.836 1.00 97.69 98 VAL A C 1
ATOM 768 O O . VAL A 1 98 ? -13.932 -0.918 20.621 1.00 97.69 98 VAL A O 1
ATOM 771 N N . LEU A 1 99 ? -11.773 -1.201 20.098 1.00 97.88 99 LEU A N 1
ATOM 772 C CA . LEU A 1 99 ? -11.442 -1.850 21.363 1.00 97.88 99 LEU A CA 1
ATOM 773 C C . LEU A 1 99 ? -11.478 -0.864 22.537 1.00 97.88 99 LEU A C 1
ATOM 775 O O . LEU A 1 99 ? -11.951 -1.240 23.606 1.00 97.88 99 LEU A O 1
ATOM 779 N N . SER A 1 100 ? -11.027 0.376 22.328 1.00 97.81 100 SER A N 1
ATOM 780 C CA . SER A 1 100 ? -11.122 1.455 23.316 1.00 97.81 100 SER A CA 1
ATOM 781 C C . SER A 1 100 ? -12.579 1.735 23.678 1.00 97.81 100 SER A C 1
ATOM 783 O O . SER A 1 100 ? -12.928 1.690 24.853 1.00 97.81 100 SER A O 1
ATOM 785 N N . ASP A 1 101 ? -13.449 1.892 22.678 1.00 97.19 101 ASP A N 1
ATOM 786 C CA . ASP A 1 101 ? -14.877 2.143 22.909 1.00 97.19 101 ASP A CA 1
ATOM 787 C C . ASP A 1 101 ? -15.524 1.001 23.714 1.00 97.19 101 ASP A C 1
ATOM 789 O O . ASP A 1 101 ? -16.299 1.224 24.643 1.00 97.19 101 ASP A O 1
ATOM 793 N N . LYS A 1 102 ? -15.179 -0.255 23.392 1.00 97.50 102 LYS A N 1
ATOM 794 C CA . LYS A 1 102 ? -15.661 -1.428 24.142 1.00 97.50 102 LYS A CA 1
ATOM 795 C C . LYS A 1 102 ? -15.140 -1.467 25.573 1.00 97.50 102 LYS A C 1
ATOM 797 O O . LYS A 1 102 ? -15.859 -1.919 26.462 1.00 97.50 102 LYS A O 1
ATOM 802 N N . TYR A 1 103 ? -13.897 -1.052 25.789 1.00 98.06 103 TYR A N 1
ATOM 803 C CA . TYR A 1 103 ? -13.313 -0.992 27.120 1.00 98.06 103 TYR A CA 1
ATOM 804 C C . TYR A 1 103 ? -14.067 0.013 27.997 1.00 98.06 103 TYR A C 1
ATOM 806 O O . TYR A 1 103 ? -14.461 -0.340 29.106 1.00 98.06 103 TYR A O 1
ATOM 814 N N . ASP A 1 104 ? -14.361 1.203 27.473 1.00 97.62 104 ASP A N 1
ATOM 815 C CA . ASP A 1 104 ? -15.104 2.235 28.203 1.00 97.62 104 ASP A CA 1
ATOM 816 C C . ASP A 1 104 ? -16.514 1.761 28.592 1.00 97.62 104 ASP A C 1
ATOM 818 O O . ASP A 1 104 ? -16.960 1.973 29.724 1.00 97.62 104 ASP A O 1
ATOM 822 N N . VAL A 1 105 ? -17.194 1.036 27.694 1.00 97.69 105 VAL A N 1
ATOM 823 C CA . VAL A 1 105 ? -18.491 0.405 27.994 1.00 97.69 105 VAL A CA 1
ATOM 824 C C . VAL A 1 105 ? -18.368 -0.597 29.142 1.00 97.69 105 VAL A C 1
ATOM 826 O O . VAL A 1 105 ? -19.132 -0.518 30.103 1.00 97.69 105 VAL A O 1
ATOM 829 N N . LEU A 1 106 ? -17.394 -1.509 29.085 1.00 97.88 106 LEU A N 1
ATOM 830 C CA . LEU A 1 106 ? -17.199 -2.525 30.126 1.00 97.88 106 LEU A CA 1
ATOM 831 C C . LEU A 1 106 ? -16.854 -1.912 31.487 1.00 97.88 106 LEU A C 1
ATOM 833 O O . LEU A 1 106 ? -17.305 -2.417 32.516 1.00 97.88 106 LEU A O 1
ATOM 837 N N . VAL A 1 107 ? -16.071 -0.831 31.510 1.00 98.06 107 VAL A N 1
ATOM 838 C CA . VAL A 1 107 ? -15.771 -0.092 32.744 1.00 98.06 107 VAL A CA 1
ATOM 839 C C . VAL A 1 107 ? -17.054 0.492 33.332 1.00 98.06 107 VAL A C 1
ATOM 841 O O . VAL A 1 107 ? -17.338 0.259 34.508 1.00 98.06 107 VAL A O 1
ATOM 844 N N . SER A 1 108 ? -17.875 1.158 32.516 1.00 97.50 108 SER A N 1
ATOM 845 C CA . SER A 1 108 ? -19.153 1.718 32.971 1.00 97.50 108 SER A CA 1
ATOM 846 C C . SER A 1 108 ? -20.115 0.639 33.486 1.00 97.50 108 SER A C 1
ATOM 848 O O . SER A 1 108 ? -20.718 0.790 34.551 1.00 97.50 108 SER A O 1
ATOM 850 N N . GLU A 1 109 ? -20.230 -0.488 32.780 1.00 97.25 109 GLU A N 1
ATOM 851 C CA . GLU A 1 109 ? -21.047 -1.626 33.213 1.00 97.25 109 GLU A CA 1
ATOM 852 C C . GLU A 1 109 ? -20.549 -2.216 34.538 1.00 97.25 109 GLU A C 1
ATOM 854 O O . GLU A 1 109 ? -21.355 -2.542 35.417 1.00 97.25 109 GLU A O 1
ATOM 859 N N . GLN A 1 110 ? -19.228 -2.321 34.717 1.00 97.50 110 GLN A N 1
ATOM 860 C CA . GLN A 1 110 ? -18.630 -2.803 35.959 1.00 97.50 110 GLN A CA 1
ATOM 861 C C . GLN A 1 110 ? -18.941 -1.867 37.133 1.00 97.50 110 GLN A C 1
ATOM 863 O O . GLN A 1 110 ? -19.282 -2.344 38.219 1.00 97.50 110 GLN A O 1
ATOM 868 N N . GLU A 1 111 ? -18.820 -0.555 36.943 1.00 97.31 111 GLU A N 1
ATOM 869 C CA . GLU A 1 111 ? -19.133 0.442 37.970 1.00 97.31 111 GLU A CA 1
ATOM 870 C C . GLU A 1 111 ? -20.607 0.366 38.382 1.00 97.31 111 GLU A C 1
ATOM 872 O O . GLU A 1 111 ? -20.913 0.233 39.570 1.00 97.31 111 GLU A O 1
ATOM 877 N N . GLN A 1 112 ? -21.523 0.310 37.412 1.00 96.94 112 GLN A N 1
ATOM 878 C CA . GLN A 1 112 ? -22.953 0.146 37.683 1.00 96.94 112 GLN A CA 1
ATOM 879 C C . GLN A 1 112 ? -23.267 -1.167 38.410 1.00 96.94 112 GLN A C 1
ATOM 881 O O . GLN A 1 112 ? -24.121 -1.204 39.301 1.00 96.94 112 GLN A O 1
ATOM 886 N N . ALA A 1 113 ? -22.605 -2.265 38.036 1.00 96.50 113 ALA A N 1
ATOM 887 C CA . ALA A 1 113 ? -22.776 -3.550 38.703 1.00 96.50 113 ALA A CA 1
ATOM 888 C C . ALA A 1 113 ? -22.296 -3.4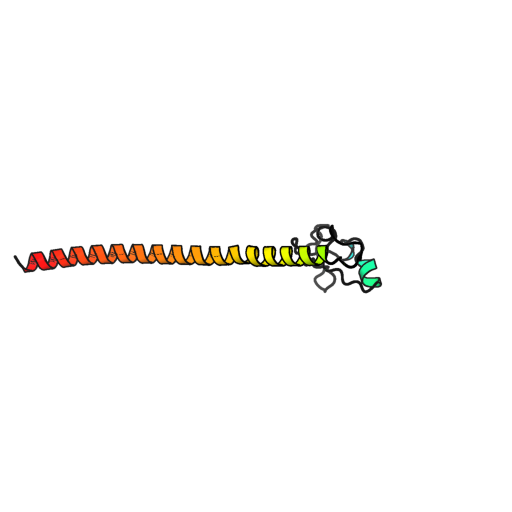93 40.162 1.00 96.50 113 ALA A C 1
ATOM 890 O O . ALA A 1 113 ? -23.009 -3.959 41.053 1.00 96.50 113 ALA A O 1
ATOM 891 N N . LYS A 1 114 ? -21.137 -2.872 40.422 1.00 96.81 114 LYS A N 1
ATOM 892 C CA . LYS A 1 114 ? -20.615 -2.659 41.781 1.00 96.81 114 LYS A CA 1
ATOM 893 C C . LYS A 1 114 ? -21.590 -1.850 42.631 1.00 96.81 114 LYS A C 1
ATOM 895 O O . LYS A 1 114 ? -21.909 -2.273 43.736 1.00 96.81 114 LYS A O 1
ATOM 900 N N . GLU A 1 115 ? -22.119 -0.744 42.113 1.00 95.81 115 GLU A N 1
ATOM 901 C CA . GLU A 1 115 ? -23.103 0.065 42.841 1.00 95.81 115 GLU A CA 1
ATOM 902 C C . GLU A 1 115 ? -24.369 -0.719 43.203 1.00 95.81 115 GLU A C 1
ATOM 904 O O . GLU A 1 115 ? -24.871 -0.607 44.323 1.00 95.81 115 GLU A O 1
ATOM 909 N N . LYS A 1 116 ? -24.894 -1.519 42.266 1.00 95.50 116 LYS A N 1
ATOM 910 C CA . LYS A 1 116 ? -26.071 -2.367 42.510 1.00 95.50 116 LYS A CA 1
ATOM 911 C C . LYS A 1 116 ? -25.802 -3.400 43.601 1.00 95.50 116 LYS A C 1
ATOM 913 O O . LYS A 1 116 ? -26.659 -3.595 44.454 1.00 95.50 116 LYS A O 1
ATOM 918 N N . ILE A 1 117 ? -24.627 -4.031 43.593 1.00 95.56 117 ILE A N 1
ATOM 919 C CA . ILE A 1 117 ? -24.231 -4.999 44.625 1.00 95.56 117 ILE A CA 1
ATOM 920 C C . ILE A 1 117 ? -24.149 -4.316 45.989 1.00 95.56 117 ILE A C 1
ATOM 922 O O . ILE A 1 117 ? -24.740 -4.814 46.943 1.00 95.56 117 ILE A O 1
ATOM 926 N N . THR A 1 118 ? -23.490 -3.159 46.079 1.00 94.25 118 THR A N 1
ATOM 927 C CA . THR A 1 118 ? -23.380 -2.412 47.339 1.00 94.25 118 THR A CA 1
ATOM 928 C C . THR A 1 118 ? -24.758 -2.064 47.903 1.00 94.25 118 THR A C 1
ATOM 930 O O . THR A 1 118 ? -24.995 -2.261 49.087 1.00 94.25 118 THR A O 1
ATOM 933 N N . LYS A 1 119 ? -25.705 -1.630 47.060 1.00 94.00 119 LYS A N 1
ATOM 934 C CA . LYS A 1 119 ? -27.093 -1.332 47.472 1.00 94.00 119 LYS A CA 1
ATOM 935 C C . LYS A 1 119 ? -27.899 -2.551 47.933 1.00 94.00 119 LYS A C 1
ATOM 937 O O . LYS A 1 119 ? -28.948 -2.367 48.529 1.00 94.00 119 LYS A O 1
ATOM 942 N N . LEU A 1 120 ? -27.473 -3.769 47.600 1.00 92.00 120 LEU A N 1
ATOM 943 C CA . LEU A 1 120 ? -28.124 -5.008 48.043 1.00 92.00 120 LEU A CA 1
ATOM 944 C C . LEU A 1 120 ? -27.494 -5.578 49.322 1.00 92.00 120 LEU A C 1
ATOM 946 O O . LEU A 1 120 ? -28.075 -6.467 49.938 1.00 92.00 120 LEU A O 1
ATOM 950 N N . GLN A 1 121 ? -26.296 -5.116 49.691 1.00 83.62 121 GLN A N 1
ATOM 951 C CA . GLN A 1 121 ? -25.554 -5.571 50.872 1.00 83.62 121 GLN A CA 1
ATOM 952 C C . GLN A 1 121 ? -25.799 -4.709 52.121 1.00 83.62 121 GLN A C 1
ATOM 954 O O . GLN A 1 121 ? -25.418 -5.126 53.215 1.00 83.62 121 GLN A O 1
ATOM 959 N N . TYR A 1 122 ? -26.433 -3.547 51.959 1.00 64.81 122 TYR A N 1
ATOM 960 C CA . TYR A 1 122 ? -26.835 -2.614 53.015 1.00 64.81 122 TYR A CA 1
ATOM 961 C C . TYR A 1 122 ? -28.337 -2.354 52.937 1.00 64.81 122 TYR A C 1
ATOM 963 O O . TYR A 1 122 ? -28.950 -2.195 54.014 1.00 64.81 122 TYR A O 1
#

Sequence (122 aa):
MECQKCKKTLSKKGSHFMCQGQCQGAFHRSCVRGLAADMKADINRIYCNNCEEEGSEVEEPDEEEQELLKILKDIQKKVSSIPSIRKHLDTIQQSLSVLSDKYDVLVSEQEQAKEKITKLQY

Radius of gyration: 29.89 Å; chains: 1; bounding box: 57×22×92 Å

pLDDT: mean 86.0, std 12.92, range [43.69, 98.12]

InterPro domains:
  IPR013083 Zinc finger, RING/FYVE/PHD-type [G3DSA:3.30.40.10] (1-97)

Foldseek 3Di:
DAAPQPRHDDDPPDQWAQAPDPVRGIHGCVSAPCSVVCVVVVNDDRHGPVRCPDDDDPDPQPPVSVVVVVVVVVVVVVVVCVVVVVVVVVVVVVVVVVVVVVVVVVVVVVVVVVVVVVVVVD

Secondary structure (DSSP, 8-state):
-B-TTT-PBPPSSS-EEE--STT--EEEGGGSTTHHHHHHTT----S-TTT-TT----PPPPHHHHHHHHHHHHHHHHHHHHHHHHHHHHHHHHHHHHHHHHHHHHHHHHHHHHHHHHHHH-